Protein AF-A0A928X5C4-F1 (afdb_monomer_lite)

Sequence (79 aa):
MKLEKREVTLNEADSLKDMFYMEKTLLLAYGDALERAQRKEVKAVLSELKKETEKEMAFVERRLQKSLSRFLEIAGNGD

Secondary structure (DSSP, 8-state):
-HHHHHHHHHHHHHHHHHHHHHHHHHHHHHHHHHHH--SHHHHHHHHHHHHHHHHHHHHHHHHHHHHHHHHHHHHHTT-

pLDDT: mean 90.02, std 11.15, range [48.72, 98.06]

Radius of gyration: 17.78 Å; chains: 1; bounding box: 40×15×53 Å

Foldseek 3Di:
DLVVVLVVLVVLLVVLVVVLVVLVVLLVVLVVQLVVDDDPVSNVVSVVVNVVSVVSNVVSVVVSVVSVVVSVVSVVVPD

Structure (mmCIF, N/CA/C/O backbone):
data_AF-A0A928X5C4-F1
#
_entry.id   AF-A0A928X5C4-F1
#
loop_
_atom_site.group_PDB
_atom_site.id
_atom_site.type_symbol
_atom_site.label_atom_id
_atom_site.label_alt_id
_atom_site.label_comp_id
_atom_site.label_asym_id
_atom_site.label_entity_id
_atom_site.label_seq_id
_atom_site.pdbx_PDB_ins_code
_atom_site.Cartn_x
_atom_site.Cartn_y
_atom_site.Cartn_z
_atom_site.occupancy
_atom_site.B_iso_or_equiv
_atom_site.auth_seq_id
_atom_site.auth_comp_id
_atom_site.auth_asym_id
_atom_site.auth_atom_id
_atom_site.pdbx_PDB_model_num
ATOM 1 N N . MET A 1 1 ? 22.802 -6.930 -23.834 1.00 62.19 1 MET A N 1
ATOM 2 C CA . MET A 1 1 ? 22.973 -5.949 -22.735 1.00 62.19 1 MET A CA 1
ATOM 3 C C . MET A 1 1 ? 21.917 -4.841 -22.642 1.00 62.19 1 MET A C 1
ATOM 5 O O . MET A 1 1 ? 21.301 -4.754 -21.590 1.00 62.19 1 MET A O 1
ATOM 9 N N . LYS A 1 2 ? 21.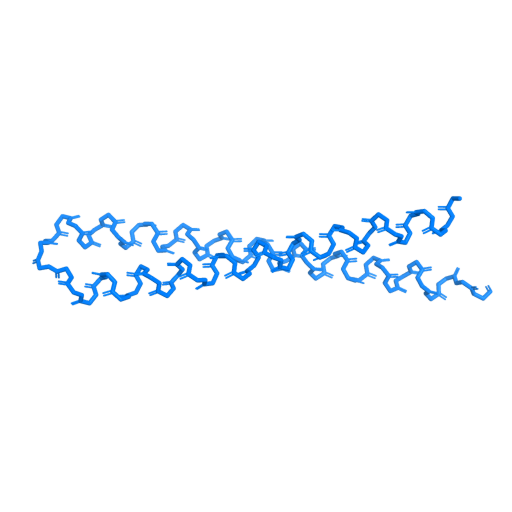693 -3.951 -23.633 1.00 64.88 2 LYS A N 1
ATOM 10 C CA . LYS A 1 2 ? 20.688 -2.860 -23.478 1.00 64.88 2 LYS A CA 1
ATOM 11 C C . LYS A 1 2 ? 19.238 -3.380 -23.398 1.00 64.88 2 LYS A C 1
ATOM 13 O O . LYS A 1 2 ? 18.486 -2.908 -22.555 1.00 64.88 2 LYS A O 1
ATOM 18 N N . LEU A 1 3 ? 18.876 -4.362 -24.229 1.00 70.69 3 LEU A N 1
ATOM 19 C CA . LEU A 1 3 ? 17.547 -4.996 -24.220 1.00 70.69 3 LEU A CA 1
ATOM 20 C C . LEU A 1 3 ? 17.278 -5.763 -22.915 1.00 70.69 3 LEU A C 1
ATOM 22 O O . LEU A 1 3 ? 16.275 -5.501 -22.267 1.00 70.69 3 LEU A O 1
ATOM 26 N N . GLU A 1 4 ? 18.224 -6.590 -22.465 1.00 73.69 4 GLU A N 1
ATOM 27 C CA . GLU A 1 4 ? 18.133 -7.308 -21.177 1.00 73.69 4 GLU A CA 1
ATOM 28 C C . GLU A 1 4 ? 17.948 -6.344 -19.991 1.00 73.69 4 GLU A C 1
ATOM 30 O O . GLU A 1 4 ? 17.137 -6.586 -19.106 1.00 73.69 4 GLU A O 1
ATOM 35 N N . LYS A 1 5 ? 18.648 -5.197 -19.980 1.00 73.06 5 LYS A N 1
ATOM 36 C CA . LYS A 1 5 ? 18.465 -4.164 -18.944 1.00 73.06 5 LYS A CA 1
ATOM 37 C C . LYS A 1 5 ? 17.070 -3.527 -18.976 1.00 73.06 5 LYS A C 1
ATOM 39 O O . LYS A 1 5 ? 16.537 -3.209 -17.914 1.00 73.06 5 LYS A O 1
ATOM 44 N N . ARG A 1 6 ? 16.479 -3.332 -20.163 1.00 71.00 6 ARG A N 1
ATOM 45 C CA . ARG A 1 6 ? 15.095 -2.839 -20.306 1.00 71.00 6 ARG A CA 1
ATOM 46 C C . ARG A 1 6 ? 14.093 -3.860 -19.770 1.00 71.00 6 ARG A C 1
ATOM 48 O O . ARG A 1 6 ? 13.211 -3.479 -19.013 1.00 71.00 6 ARG A O 1
ATOM 55 N N . GLU A 1 7 ? 14.269 -5.132 -20.114 1.00 76.69 7 GLU A N 1
ATOM 56 C CA . GLU A 1 7 ? 13.405 -6.233 -19.673 1.00 76.69 7 GLU A CA 1
ATOM 57 C C . GLU A 1 7 ? 13.443 -6.420 -18.151 1.00 76.69 7 GLU A C 1
ATOM 59 O O . GLU A 1 7 ? 12.400 -6.472 -17.508 1.00 76.69 7 GLU A O 1
ATOM 64 N N . VAL A 1 8 ? 14.635 -6.393 -17.543 1.00 75.69 8 VAL A N 1
ATOM 65 C CA . VAL A 1 8 ? 14.778 -6.444 -16.078 1.00 75.69 8 VAL A CA 1
ATOM 66 C C . VAL A 1 8 ? 14.090 -5.254 -15.402 1.00 75.69 8 VAL A C 1
ATOM 68 O O . VAL A 1 8 ? 13.414 -5.433 -14.393 1.00 75.69 8 VAL A O 1
ATOM 71 N N . THR 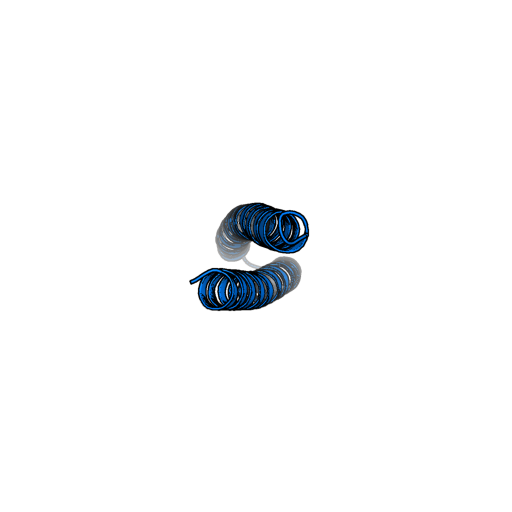A 1 9 ? 14.222 -4.048 -15.965 1.00 77.81 9 THR A N 1
ATOM 72 C CA . THR A 1 9 ? 13.595 -2.840 -15.397 1.00 77.81 9 THR A CA 1
ATOM 73 C C . THR A 1 9 ? 12.064 -2.886 -15.516 1.00 77.81 9 THR A C 1
ATOM 75 O O . THR A 1 9 ? 11.367 -2.461 -14.598 1.00 77.81 9 THR A O 1
ATOM 78 N N . LEU A 1 10 ? 11.525 -3.439 -16.610 1.00 79.62 10 LEU A N 1
ATOM 79 C CA . LEU A 1 10 ? 10.082 -3.654 -16.771 1.00 79.62 10 LEU A CA 1
ATOM 80 C C . LEU A 1 10 ? 9.546 -4.682 -15.777 1.00 79.62 10 LEU A C 1
ATOM 82 O O . LEU A 1 10 ? 8.578 -4.391 -15.085 1.00 79.62 10 LEU A O 1
ATOM 86 N N . ASN A 1 11 ? 10.218 -5.825 -15.631 1.00 87.75 11 ASN A N 1
ATOM 87 C CA . ASN A 1 11 ? 9.815 -6.849 -14.666 1.00 87.75 11 ASN A CA 1
ATOM 88 C C . ASN A 1 11 ? 9.843 -6.317 -13.221 1.00 87.75 11 ASN A C 1
ATOM 90 O O . ASN A 1 11 ? 8.972 -6.646 -12.412 1.00 87.75 11 ASN A O 1
ATOM 94 N N . GLU A 1 12 ? 10.820 -5.462 -12.891 1.00 88.38 12 GLU A N 1
ATOM 95 C CA . GLU A 1 12 ? 10.865 -4.752 -11.608 1.00 88.38 12 GLU A CA 1
ATOM 96 C C . GLU A 1 12 ? 9.664 -3.803 -11.454 1.00 88.38 12 GLU A C 1
ATOM 98 O O . GLU A 1 12 ? 9.029 -3.789 -10.401 1.00 88.38 12 GLU A O 1
ATOM 103 N N . ALA A 1 13 ? 9.322 -3.030 -12.491 1.00 89.50 13 ALA A N 1
ATOM 104 C CA . ALA A 1 13 ? 8.168 -2.132 -12.465 1.00 89.50 13 ALA A CA 1
ATOM 105 C C . ALA A 1 13 ? 6.834 -2.886 -12.328 1.00 89.50 13 ALA A C 1
ATOM 107 O O . ALA A 1 13 ? 5.988 -2.466 -11.541 1.00 89.50 13 ALA A O 1
ATOM 108 N N . ASP A 1 14 ? 6.660 -4.008 -13.026 1.00 91.06 14 ASP A N 1
ATOM 109 C CA . ASP A 1 14 ? 5.459 -4.843 -12.919 1.00 91.06 14 ASP A CA 1
ATOM 110 C C . ASP A 1 14 ? 5.328 -5.447 -11.516 1.00 91.06 14 ASP A C 1
ATOM 112 O O . ASP A 1 14 ? 4.279 -5.324 -10.885 1.00 91.06 14 ASP A O 1
ATOM 116 N N . SER A 1 15 ? 6.424 -5.968 -10.957 1.00 93.25 15 SER A N 1
ATOM 117 C CA . SER A 1 15 ? 6.437 -6.479 -9.578 1.00 93.25 15 SER A CA 1
ATOM 118 C C . SER A 1 15 ? 6.081 -5.385 -8.561 1.00 93.25 15 SER A C 1
ATOM 120 O O . SER A 1 15 ? 5.288 -5.601 -7.646 1.00 93.25 15 SER A O 1
ATOM 122 N N . L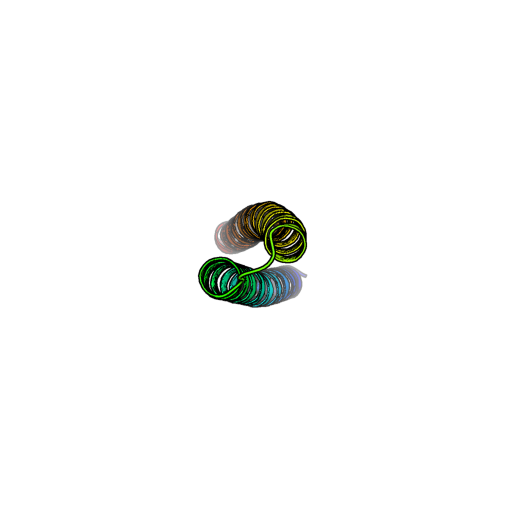EU A 1 16 ? 6.636 -4.179 -8.725 1.00 93.44 16 LEU A N 1
ATOM 123 C CA . LEU A 1 16 ? 6.333 -3.032 -7.862 1.00 93.44 16 LEU A CA 1
ATOM 124 C C . LEU A 1 16 ? 4.879 -2.570 -8.000 1.00 93.44 16 LEU A C 1
ATOM 126 O O . LEU A 1 16 ? 4.270 -2.144 -7.019 1.00 93.44 16 LEU A O 1
ATOM 130 N N . LYS A 1 17 ? 4.308 -2.656 -9.201 1.00 94.12 17 LYS A N 1
ATOM 131 C CA . LYS A 1 17 ? 2.902 -2.342 -9.452 1.00 94.12 17 LYS A CA 1
ATOM 132 C C . LYS A 1 17 ? 1.980 -3.340 -8.751 1.00 94.12 17 LYS A C 1
ATOM 134 O O . LYS A 1 17 ? 1.022 -2.913 -8.108 1.00 94.12 17 LYS A O 1
ATOM 139 N N . ASP A 1 18 ? 2.288 -4.632 -8.810 1.00 96.12 18 ASP A N 1
ATOM 140 C CA . ASP A 1 18 ? 1.526 -5.664 -8.101 1.00 96.12 18 ASP A CA 1
ATOM 141 C C . ASP A 1 18 ? 1.584 -5.457 -6.583 1.00 96.12 18 ASP A C 1
ATOM 143 O O . ASP A 1 18 ? 0.547 -5.454 -5.913 1.00 96.12 18 ASP A O 1
ATOM 147 N N . MET A 1 19 ? 2.774 -5.170 -6.043 1.00 96.06 19 MET A N 1
ATOM 148 C CA . MET A 1 19 ? 2.941 -4.807 -4.631 1.00 96.06 19 MET A CA 1
ATOM 149 C C . MET A 1 19 ? 2.109 -3.573 -4.259 1.00 96.06 19 MET A C 1
ATOM 151 O O . MET A 1 19 ? 1.430 -3.577 -3.237 1.00 96.06 19 MET A O 1
ATOM 155 N N . PHE A 1 20 ? 2.096 -2.534 -5.099 1.00 95.25 20 PHE A N 1
ATOM 156 C CA . PHE A 1 20 ? 1.309 -1.325 -4.845 1.00 95.25 20 PHE A CA 1
ATOM 157 C C . PHE A 1 20 ? -0.194 -1.624 -4.750 1.00 95.25 20 PHE A C 1
ATOM 159 O O . PHE A 1 20 ? -0.877 -1.117 -3.857 1.00 95.25 20 PHE A O 1
ATOM 166 N N . TYR A 1 21 ? -0.723 -2.468 -5.639 1.00 95.88 21 TYR A N 1
ATOM 167 C CA . TYR A 1 21 ? -2.129 -2.873 -5.577 1.00 95.88 21 TYR A CA 1
ATOM 168 C C . TYR A 1 21 ? -2.445 -3.730 -4.353 1.00 95.88 21 TYR A C 1
ATOM 170 O O . TYR A 1 21 ? -3.528 -3.585 -3.776 1.00 95.88 21 TYR A O 1
ATOM 178 N N . MET A 1 22 ? -1.513 -4.583 -3.932 1.00 96.75 22 MET A N 1
ATOM 179 C CA . MET A 1 22 ? -1.656 -5.353 -2.701 1.00 96.75 22 MET A CA 1
ATOM 180 C C . MET A 1 22 ? -1.738 -4.429 -1.479 1.00 96.75 22 MET A C 1
ATOM 182 O O . MET A 1 22 ? -2.705 -4.523 -0.723 1.00 96.75 22 MET A O 1
ATOM 186 N N . GLU A 1 23 ? -0.808 -3.480 -1.331 1.00 96.31 23 GLU A N 1
ATOM 187 C CA . GLU A 1 23 ? -0.825 -2.515 -0.220 1.00 96.31 23 GLU A CA 1
ATOM 188 C C . GLU A 1 23 ? -2.101 -1.665 -0.220 1.00 96.31 23 GLU A C 1
ATOM 190 O O . GLU A 1 23 ? -2.739 -1.474 0.816 1.00 96.31 23 GLU A O 1
ATOM 195 N N . LYS A 1 24 ? -2.554 -1.221 -1.398 1.00 95.69 24 LYS A N 1
ATOM 196 C CA . LYS A 1 24 ? -3.825 -0.498 -1.534 1.00 95.69 24 LYS A CA 1
ATOM 197 C C . LYS A 1 24 ? -5.020 -1.337 -1.069 1.00 95.69 24 LYS A C 1
ATOM 199 O O . LYS A 1 24 ? -5.928 -0.811 -0.428 1.00 95.69 24 LYS A O 1
ATOM 204 N N . THR A 1 25 ? -5.028 -2.631 -1.384 1.00 97.62 25 THR A N 1
ATOM 205 C CA . THR A 1 25 ? -6.092 -3.557 -0.967 1.00 97.62 25 THR A CA 1
ATOM 206 C C . THR A 1 25 ? -6.089 -3.749 0.548 1.00 97.62 25 THR A C 1
ATOM 208 O O . THR A 1 25 ? -7.145 -3.678 1.177 1.00 97.62 25 THR A O 1
ATOM 211 N N . LEU A 1 26 ? -4.907 -3.919 1.149 1.00 97.06 26 LEU A N 1
ATOM 212 C CA . LEU A 1 26 ? -4.746 -4.006 2.601 1.00 97.06 26 LEU A CA 1
ATOM 213 C C . LEU A 1 26 ? -5.216 -2.727 3.299 1.00 97.06 26 LEU A C 1
ATOM 215 O O . LEU A 1 26 ? -5.931 -2.800 4.296 1.00 97.06 26 LEU A O 1
ATOM 219 N N . LEU A 1 27 ? -4.887 -1.557 2.748 1.00 96.62 27 LEU A N 1
ATOM 220 C CA . LEU A 1 27 ? -5.293 -0.273 3.310 1.00 96.62 27 LEU A CA 1
ATOM 221 C C . LEU A 1 27 ? -6.818 -0.132 3.403 1.00 96.62 27 LEU A C 1
ATOM 223 O O . LEU A 1 27 ? -7.340 0.310 4.431 1.00 96.62 27 LEU A O 1
ATOM 227 N N . LEU A 1 28 ? -7.525 -0.530 2.341 1.00 96.69 28 LEU A N 1
ATOM 228 C CA . LEU A 1 28 ? -8.988 -0.554 2.306 1.00 96.69 28 LEU A CA 1
ATOM 229 C C . LEU A 1 28 ? -9.546 -1.559 3.319 1.00 96.69 28 LEU A C 1
ATOM 231 O O . LEU A 1 28 ? -10.419 -1.208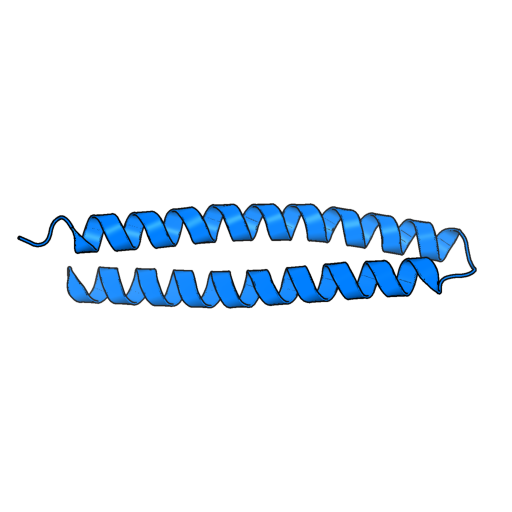 4.108 1.00 96.69 28 LEU A O 1
ATOM 235 N N . ALA A 1 29 ? -8.985 -2.771 3.367 1.00 97.69 29 ALA A N 1
ATOM 236 C CA . ALA A 1 29 ? -9.409 -3.805 4.307 1.00 97.69 29 ALA A CA 1
ATOM 237 C C . ALA A 1 29 ? -9.246 -3.369 5.775 1.00 97.69 29 ALA A C 1
ATOM 239 O O . ALA A 1 29 ? -10.132 -3.616 6.595 1.00 97.69 29 ALA A O 1
ATOM 240 N N . TYR A 1 30 ? -8.152 -2.680 6.119 1.00 97.69 30 TYR A N 1
ATOM 241 C CA . TYR A 1 30 ? -7.968 -2.121 7.459 1.00 97.69 30 TYR A CA 1
ATOM 242 C C . TYR A 1 30 ? -8.946 -0.982 7.761 1.00 97.69 30 TYR A C 1
ATOM 244 O O . TYR A 1 30 ? -9.413 -0.880 8.897 1.00 97.69 30 TYR A O 1
ATOM 252 N N . GLY A 1 31 ? -9.282 -0.150 6.770 1.00 96.38 31 GLY A N 1
ATOM 253 C CA . GLY A 1 31 ? -10.333 0.865 6.888 1.00 96.38 31 GLY A CA 1
ATOM 254 C C . GLY A 1 31 ? -11.683 0.246 7.250 1.00 96.38 31 GLY A C 1
ATOM 255 O O . GLY A 1 31 ? -12.252 0.571 8.292 1.00 96.38 31 GLY A O 1
ATOM 256 N N . ASP A 1 32 ? -12.127 -0.733 6.463 1.00 97.94 32 ASP A N 1
ATOM 257 C CA . ASP A 1 32 ? -13.382 -1.453 6.697 1.00 97.94 32 ASP A CA 1
ATOM 258 C C . ASP A 1 32 ? -13.389 -2.171 8.058 1.00 97.94 32 ASP A C 1
ATOM 260 O O . ASP A 1 32 ? -14.391 -2.177 8.782 1.00 97.94 32 ASP A O 1
ATOM 264 N N . ALA A 1 33 ? -12.263 -2.780 8.440 1.00 97.56 33 ALA A N 1
ATOM 265 C CA . ALA A 1 33 ? -12.124 -3.454 9.725 1.00 97.56 33 ALA A CA 1
ATOM 266 C C . ALA A 1 33 ? -12.213 -2.472 10.906 1.00 97.56 33 ALA A C 1
ATOM 268 O O . ALA A 1 33 ? -12.828 -2.797 11.924 1.00 97.56 33 ALA A O 1
ATOM 269 N N . LEU A 1 34 ? -11.641 -1.268 10.783 1.00 97.69 34 LEU A N 1
ATOM 270 C CA . LEU A 1 34 ? -11.711 -0.221 11.810 1.00 97.69 34 LEU A CA 1
ATOM 271 C C . LEU A 1 34 ? -13.138 0.268 12.047 1.00 97.69 34 LEU A C 1
ATOM 273 O O . LEU A 1 34 ? -13.529 0.472 13.202 1.00 97.69 34 LEU A O 1
ATOM 277 N N . GLU A 1 35 ? -13.907 0.438 10.971 1.00 96.31 35 GLU A N 1
ATOM 278 C CA . GLU A 1 35 ? -15.312 0.842 11.042 1.00 96.31 35 GLU A CA 1
ATOM 279 C C . GLU A 1 35 ? -16.167 -0.213 11.752 1.00 96.31 35 GLU A C 1
ATOM 281 O O . GLU A 1 35 ? -17.034 0.122 12.561 1.00 96.31 35 GLU A O 1
ATOM 286 N N . ARG A 1 36 ? -15.884 -1.497 11.506 1.00 97.19 36 ARG A N 1
ATOM 287 C CA . ARG A 1 36 ? -16.629 -2.628 12.082 1.00 97.19 36 ARG A CA 1
ATOM 288 C C . ARG A 1 36 ? -16.184 -3.007 13.494 1.00 97.19 36 ARG A C 1
ATOM 290 O O . ARG A 1 36 ? -16.949 -3.626 14.235 1.00 97.19 36 ARG A O 1
ATOM 297 N N . ALA A 1 37 ? -14.955 -2.678 13.883 1.00 96.81 37 ALA A N 1
ATOM 298 C CA . ALA A 1 37 ? -14.417 -3.048 15.184 1.00 96.81 37 ALA A CA 1
ATOM 299 C C . ALA A 1 37 ? -15.184 -2.360 16.326 1.00 96.81 37 ALA A C 1
ATOM 301 O O . ALA A 1 37 ? -15.404 -1.152 16.322 1.00 96.81 37 ALA A O 1
ATOM 302 N N . GLN A 1 38 ? -15.546 -3.123 17.360 1.00 95.94 38 GLN A N 1
ATOM 303 C CA . GLN A 1 38 ? -16.228 -2.587 18.550 1.00 95.94 38 GLN A CA 1
ATOM 304 C C . GLN A 1 38 ? -15.279 -2.390 19.739 1.00 95.94 38 GLN A C 1
ATOM 306 O O . GLN A 1 38 ? -15.49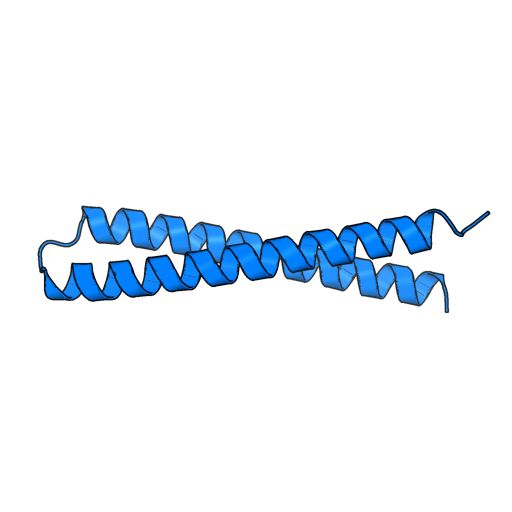4 -1.515 20.575 1.00 95.94 38 GLN A O 1
ATOM 311 N N . ARG A 1 39 ? -14.203 -3.183 19.809 1.00 98.00 39 ARG A N 1
ATOM 312 C CA . ARG A 1 39 ? -13.230 -3.151 20.908 1.00 98.00 39 ARG A CA 1
ATOM 313 C C . ARG A 1 39 ? -12.136 -2.122 20.641 1.00 98.00 39 ARG A C 1
ATOM 315 O O . ARG A 1 39 ? -11.592 -2.070 19.537 1.00 98.00 39 ARG A O 1
ATOM 322 N N . LYS A 1 40 ? -11.796 -1.320 21.653 1.00 96.69 40 LYS A N 1
ATOM 323 C CA . LYS A 1 40 ? -10.795 -0.246 21.533 1.00 96.69 40 LYS A CA 1
ATOM 324 C C . LYS A 1 40 ? -9.400 -0.797 21.239 1.00 96.69 40 LYS A C 1
ATOM 326 O O . LYS A 1 40 ? -8.683 -0.218 20.432 1.00 96.69 40 LYS A O 1
ATOM 331 N N . GLU A 1 41 ? -9.053 -1.931 21.833 1.00 96.88 41 GLU A N 1
ATOM 332 C CA . GLU A 1 41 ? -7.769 -2.611 21.652 1.00 96.88 41 GLU A CA 1
ATOM 333 C C . GLU A 1 41 ? -7.607 -3.076 20.201 1.00 96.88 41 GLU A C 1
ATOM 335 O O . GLU A 1 41 ? -6.572 -2.852 19.580 1.00 96.88 41 GLU A O 1
ATOM 340 N N . VAL A 1 42 ? -8.675 -3.636 19.621 1.00 97.00 42 VAL A N 1
ATOM 341 C CA . VAL A 1 42 ? -8.702 -4.048 18.210 1.00 97.00 42 VAL A CA 1
ATOM 342 C C . VAL A 1 42 ? -8.558 -2.832 17.293 1.00 97.00 42 VAL A C 1
ATOM 344 O O . VAL A 1 42 ? -7.779 -2.873 16.346 1.00 97.00 42 VAL A O 1
ATOM 347 N N . LYS A 1 43 ? -9.240 -1.718 17.596 1.00 97.88 43 LYS A N 1
ATOM 348 C CA . LYS A 1 43 ? -9.077 -0.470 16.832 1.00 97.88 43 LYS A CA 1
ATOM 349 C C . LYS A 1 43 ? -7.655 0.080 16.893 1.00 97.88 43 LYS A C 1
ATOM 351 O O . LYS A 1 43 ? -7.180 0.594 15.885 1.00 97.88 43 LYS A O 1
ATOM 356 N N . ALA A 1 44 ? -6.987 -0.010 18.042 1.00 97.69 44 ALA A N 1
ATOM 357 C CA . ALA A 1 44 ? -5.608 0.447 18.189 1.00 97.69 44 ALA A CA 1
ATOM 358 C C . ALA A 1 44 ? -4.663 -0.356 17.282 1.00 97.69 44 ALA A C 1
ATOM 360 O O . ALA A 1 44 ? -3.953 0.244 16.478 1.00 97.69 44 ALA A O 1
ATOM 361 N N . VAL A 1 45 ? -4.748 -1.692 17.327 1.00 97.94 45 VAL A N 1
ATOM 362 C CA . VAL A 1 45 ? -3.941 -2.582 16.472 1.00 97.94 45 VAL A CA 1
ATOM 363 C C . VAL A 1 45 ? -4.226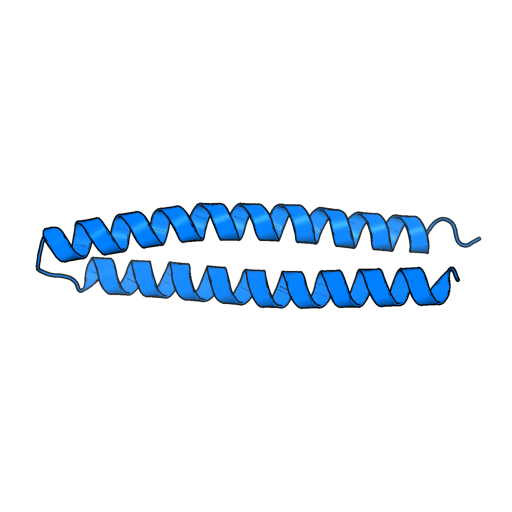 -2.337 14.990 1.00 97.94 45 VAL A C 1
ATOM 365 O O . VAL A 1 45 ? -3.302 -2.136 14.209 1.00 97.94 45 VAL A O 1
ATOM 368 N N . LEU A 1 46 ? -5.499 -2.283 14.587 1.00 98.00 46 LEU A N 1
ATOM 369 C CA . LEU A 1 46 ? -5.865 -2.027 13.189 1.00 98.00 46 LEU A CA 1
ATOM 370 C C . LEU A 1 46 ? -5.399 -0.645 12.706 1.00 98.00 46 LEU A C 1
ATOM 372 O O . LEU A 1 46 ? -5.001 -0.499 11.554 1.00 98.00 46 LEU A O 1
ATOM 376 N N . SER A 1 47 ? -5.418 0.368 13.577 1.00 97.81 47 SER A N 1
ATOM 377 C CA . SER A 1 47 ? -4.929 1.711 13.242 1.00 97.81 47 SER A CA 1
ATOM 378 C C . SER A 1 47 ? -3.415 1.735 13.053 1.00 97.81 47 SER A C 1
ATOM 380 O O . SER A 1 47 ? -2.921 2.472 12.204 1.00 97.81 47 SER A O 1
ATOM 382 N N . GLU A 1 48 ? -2.673 0.959 13.843 1.00 98.06 48 GLU A N 1
ATOM 383 C CA . GLU A 1 48 ? -1.224 0.818 13.700 1.00 98.06 48 GLU A CA 1
ATOM 384 C C . GLU A 1 48 ? -0.865 0.087 12.404 1.00 98.06 48 GLU A C 1
ATOM 386 O O . GLU A 1 48 ? -0.078 0.609 11.616 1.00 98.06 48 GLU A O 1
ATOM 391 N N . LEU A 1 49 ? -1.524 -1.042 12.125 1.00 97.69 49 LEU A N 1
ATOM 392 C CA . LEU A 1 49 ? -1.344 -1.788 10.876 1.00 97.69 49 LEU A CA 1
ATOM 393 C C . LEU A 1 49 ? -1.676 -0.931 9.650 1.00 97.69 49 LEU A C 1
ATOM 395 O O . LEU A 1 49 ? -0.897 -0.886 8.703 1.00 97.69 49 LEU A O 1
ATOM 399 N N . LYS A 1 50 ? -2.782 -0.176 9.697 1.00 97.69 50 LYS A N 1
ATOM 400 C CA . LYS A 1 50 ? -3.154 0.767 8.636 1.00 97.69 50 LYS A CA 1
ATOM 401 C C . LYS A 1 50 ? -2.051 1.797 8.383 1.00 97.69 50 LYS A C 1
ATOM 403 O O . LYS A 1 50 ? -1.689 2.018 7.233 1.00 97.69 50 LYS A O 1
ATOM 408 N N . LYS A 1 51 ? -1.505 2.411 9.440 1.00 97.69 51 LYS A N 1
ATOM 409 C CA . LYS A 1 51 ? -0.413 3.396 9.325 1.00 97.69 51 LYS A CA 1
ATOM 410 C C . LYS A 1 51 ? 0.856 2.789 8.739 1.00 97.69 51 LYS A C 1
ATOM 412 O O . LYS A 1 51 ? 1.556 3.472 7.999 1.00 97.69 51 LYS A O 1
ATOM 417 N N . GLU A 1 52 ? 1.176 1.547 9.082 1.00 97.31 52 GLU A N 1
ATOM 418 C CA . GLU A 1 52 ? 2.352 0.879 8.528 1.00 97.31 52 GLU A CA 1
ATOM 419 C C . GLU A 1 52 ? 2.167 0.582 7.036 1.00 97.31 52 GLU A C 1
ATOM 421 O O . GLU A 1 52 ? 3.017 0.949 6.229 1.00 97.31 52 GLU A O 1
ATOM 426 N N . THR A 1 53 ? 0.997 0.076 6.642 1.00 97.38 53 THR A N 1
ATOM 427 C CA . THR A 1 53 ? 0.639 -0.110 5.229 1.00 97.38 53 THR A CA 1
ATOM 428 C C . THR A 1 53 ? 0.650 1.203 4.435 1.00 97.38 53 THR A C 1
ATOM 430 O O . THR A 1 53 ? 1.085 1.217 3.287 1.00 97.38 53 THR A O 1
ATOM 433 N N . GLU A 1 54 ? 0.253 2.341 5.020 1.00 96.81 54 GLU A N 1
ATOM 434 C CA . GLU A 1 54 ? 0.383 3.657 4.362 1.00 96.81 54 GLU A CA 1
ATOM 435 C C . GLU A 1 54 ? 1.846 4.009 4.047 1.00 96.81 54 GLU A C 1
ATOM 437 O O . GLU A 1 54 ? 2.139 4.553 2.977 1.00 96.81 54 GLU A O 1
ATOM 442 N N . LYS A 1 55 ? 2.779 3.687 4.953 1.00 97.12 55 LYS A N 1
ATOM 443 C CA . LYS A 1 55 ? 4.214 3.922 4.730 1.00 97.12 55 LYS A CA 1
ATOM 444 C C . LYS A 1 55 ? 4.765 3.011 3.640 1.00 97.12 55 LYS A C 1
ATOM 446 O O . LYS A 1 55 ? 5.498 3.502 2.777 1.00 97.12 55 LYS A O 1
ATOM 451 N N . GLU A 1 56 ? 4.405 1.730 3.671 1.00 95.62 56 GLU A N 1
ATOM 452 C CA . GLU A 1 56 ? 4.828 0.751 2.667 1.00 95.62 56 GLU A CA 1
ATOM 453 C C . GLU A 1 56 ? 4.288 1.109 1.283 1.00 95.62 56 GLU A C 1
ATOM 455 O O . GLU A 1 56 ? 5.053 1.193 0.322 1.00 95.62 56 GLU A O 1
ATOM 460 N N . MET A 1 57 ? 3.008 1.477 1.182 1.00 95.81 57 MET A N 1
ATOM 461 C CA . MET A 1 57 ? 2.415 1.948 -0.070 1.00 95.81 57 MET A CA 1
ATOM 462 C C . MET A 1 57 ? 3.183 3.152 -0.639 1.00 95.81 57 MET A C 1
ATOM 464 O O . MET A 1 57 ? 3.545 3.156 -1.817 1.00 95.81 57 MET A O 1
ATOM 468 N N . ALA A 1 58 ? 3.507 4.144 0.199 1.00 94.81 58 ALA A N 1
ATOM 469 C CA . ALA A 1 58 ? 4.284 5.309 -0.221 1.00 94.81 58 ALA A CA 1
ATOM 470 C C . ALA A 1 58 ? 5.728 4.944 -0.623 1.00 94.81 58 ALA A C 1
ATOM 472 O O . ALA A 1 58 ? 6.326 5.588 -1.489 1.00 94.81 58 ALA A O 1
ATOM 473 N N . PHE A 1 59 ? 6.326 3.934 0.010 1.00 95.50 59 PHE A N 1
ATOM 474 C CA . PHE A 1 59 ? 7.645 3.426 -0.360 1.00 95.50 59 PHE A CA 1
ATOM 475 C C . PHE A 1 59 ? 7.627 2.726 -1.723 1.00 95.50 59 PHE A C 1
ATOM 477 O O . PHE A 1 59 ? 8.467 3.041 -2.576 1.00 95.50 59 PHE A O 1
ATOM 484 N N . VAL A 1 60 ? 6.662 1.832 -1.943 1.00 95.75 60 VAL A N 1
ATOM 485 C CA . VAL A 1 60 ? 6.488 1.100 -3.202 1.00 95.75 60 VAL A CA 1
ATOM 486 C C . VAL A 1 60 ? 6.180 2.064 -4.346 1.00 95.75 60 VAL A C 1
ATOM 488 O O . VAL A 1 60 ? 6.816 1.974 -5.393 1.00 95.75 60 VAL A O 1
ATOM 491 N N . GLU A 1 61 ? 5.307 3.052 -4.137 1.00 94.81 61 GLU A N 1
ATOM 492 C CA . GLU A 1 61 ? 4.991 4.080 -5.138 1.00 94.81 61 GLU A CA 1
ATOM 493 C C . GLU A 1 61 ? 6.243 4.844 -5.590 1.00 94.81 61 GLU A C 1
ATOM 495 O O . GLU A 1 61 ? 6.518 4.961 -6.788 1.00 94.81 61 GLU A O 1
ATOM 500 N N . ARG A 1 62 ? 7.068 5.304 -4.638 1.00 96.19 62 ARG A N 1
ATOM 501 C CA . ARG A 1 62 ? 8.330 5.990 -4.955 1.00 96.19 62 ARG A CA 1
ATOM 502 C C . ARG A 1 62 ? 9.294 5.098 -5.733 1.00 96.19 62 ARG A C 1
ATOM 504 O O . ARG A 1 62 ? 10.034 5.596 -6.584 1.00 96.19 62 ARG A O 1
ATOM 511 N N . ARG A 1 63 ? 9.345 3.797 -5.433 1.00 94.62 63 ARG A N 1
ATOM 512 C CA . ARG A 1 63 ? 10.183 2.851 -6.185 1.00 94.62 63 ARG A CA 1
ATOM 513 C C . ARG A 1 63 ? 9.644 2.606 -7.586 1.00 94.62 63 ARG A C 1
ATOM 515 O O . ARG A 1 63 ? 10.438 2.623 -8.524 1.00 94.62 63 ARG A O 1
ATOM 522 N N . LEU A 1 64 ? 8.332 2.448 -7.735 1.00 92.75 64 LEU A N 1
ATOM 523 C CA . LEU A 1 64 ? 7.684 2.273 -9.030 1.00 92.75 64 LEU A CA 1
ATOM 524 C C . LEU A 1 64 ? 7.980 3.464 -9.945 1.00 92.75 64 LEU A C 1
ATOM 526 O O . LEU A 1 64 ? 8.450 3.274 -11.063 1.00 92.75 64 LEU A O 1
ATOM 530 N N . GLN A 1 65 ? 7.817 4.690 -9.438 1.00 92.50 65 GLN A N 1
ATOM 531 C CA . GLN A 1 65 ? 8.156 5.913 -10.171 1.00 92.50 65 GLN A CA 1
ATOM 532 C C . GLN A 1 65 ? 9.620 5.919 -10.632 1.00 92.50 65 GLN A C 1
ATOM 534 O O . GLN A 1 65 ? 9.899 6.187 -11.797 1.00 92.50 65 GLN A O 1
ATOM 539 N N . LYS A 1 66 ? 10.565 5.564 -9.750 1.00 92.75 66 LYS A N 1
ATOM 540 C CA . LYS A 1 66 ? 11.993 5.488 -10.104 1.00 92.75 66 LYS A CA 1
ATOM 541 C C . LYS A 1 66 ? 12.289 4.425 -11.161 1.00 92.75 66 LYS A C 1
ATOM 543 O O . LYS A 1 66 ? 13.102 4.681 -12.047 1.00 92.75 66 LYS A O 1
ATOM 548 N N . SER A 1 67 ? 11.662 3.252 -11.063 1.00 89.94 67 SER A N 1
ATOM 549 C CA . SER A 1 67 ? 11.850 2.171 -12.036 1.00 89.94 67 SER A CA 1
ATOM 550 C C . SER A 1 67 ? 11.327 2.578 -13.417 1.00 89.94 67 SER A C 1
ATOM 552 O O . SER A 1 67 ? 12.040 2.456 -14.412 1.00 89.94 67 SER A O 1
ATOM 554 N N . LEU A 1 68 ? 10.139 3.188 -13.471 1.00 89.62 68 LEU A N 1
ATOM 555 C CA . LEU A 1 68 ? 9.558 3.704 -14.712 1.00 89.62 68 LEU A CA 1
ATOM 556 C C . LEU A 1 68 ? 10.404 4.825 -15.333 1.00 89.62 68 LEU A C 1
ATOM 558 O O . LEU A 1 68 ? 10.666 4.786 -16.534 1.00 89.62 68 LEU A O 1
ATOM 562 N N . SER A 1 69 ? 10.900 5.780 -14.538 1.00 90.06 69 SER A N 1
ATOM 563 C CA . SER A 1 69 ? 11.811 6.819 -15.041 1.00 90.06 69 SER A CA 1
ATOM 564 C C . SER A 1 69 ? 13.089 6.219 -15.624 1.00 90.06 69 SER A C 1
ATOM 566 O O . SER A 1 69 ? 13.480 6.570 -16.735 1.00 90.06 69 SER A O 1
ATOM 568 N N . ARG A 1 70 ? 13.700 5.248 -14.932 1.00 88.81 70 ARG A N 1
ATOM 569 C CA . ARG A 1 70 ? 14.885 4.536 -15.432 1.00 88.81 70 ARG A CA 1
ATOM 570 C C . ARG A 1 70 ? 14.586 3.802 -16.738 1.00 88.81 70 ARG A C 1
ATOM 572 O O . ARG A 1 70 ? 15.408 3.822 -17.652 1.00 88.81 70 ARG A O 1
ATOM 579 N N . PHE A 1 71 ? 13.424 3.162 -16.848 1.00 86.25 71 PHE A N 1
ATOM 580 C CA . PHE A 1 71 ? 13.013 2.512 -18.087 1.00 86.25 71 PHE A CA 1
ATOM 581 C C . PHE A 1 71 ? 12.943 3.518 -19.245 1.00 86.25 71 PHE A C 1
ATOM 583 O O . PHE A 1 71 ? 13.514 3.259 -20.304 1.00 86.25 71 PHE A O 1
ATOM 590 N N . LEU A 1 72 ? 12.319 4.682 -19.029 1.00 85.75 72 LEU A N 1
ATOM 591 C CA . LEU A 1 72 ? 12.217 5.749 -20.030 1.00 85.75 72 LEU A CA 1
ATOM 592 C C . LEU A 1 72 ? 13.585 6.334 -20.413 1.00 85.75 72 LEU A C 1
ATOM 594 O O . LEU A 1 72 ? 13.828 6.580 -21.591 1.00 85.75 72 LEU A O 1
ATOM 598 N N . GLU A 1 73 ? 14.510 6.493 -19.466 1.00 87.38 73 GLU A N 1
ATOM 599 C CA . GLU A 1 73 ? 15.889 6.921 -19.747 1.00 87.38 73 GLU A CA 1
ATOM 600 C C . GLU A 1 73 ? 16.638 5.903 -20.619 1.00 87.38 73 GLU A C 1
ATOM 602 O O . GLU A 1 73 ? 17.328 6.268 -21.574 1.00 87.38 73 GLU A O 1
ATOM 607 N N . ILE A 1 74 ? 16.498 4.606 -20.324 1.00 84.12 74 ILE A N 1
ATOM 608 C CA . ILE A 1 74 ? 17.095 3.548 -21.149 1.00 84.12 74 ILE A CA 1
ATOM 609 C C . ILE A 1 74 ? 16.399 3.488 -22.519 1.00 84.12 74 ILE A C 1
ATOM 611 O O . ILE A 1 74 ? 17.044 3.136 -23.512 1.00 84.12 74 ILE A O 1
ATOM 615 N N . ALA A 1 75 ? 15.104 3.813 -22.588 1.00 78.69 75 ALA A N 1
ATOM 616 C CA . ALA A 1 75 ? 14.323 3.891 -23.819 1.00 78.69 75 ALA A CA 1
ATOM 617 C C . ALA A 1 75 ? 14.772 5.048 -24.729 1.00 78.69 75 ALA A C 1
ATOM 619 O O . ALA A 1 75 ? 15.009 4.804 -25.910 1.00 78.69 75 ALA A O 1
ATOM 620 N N . GLY A 1 76 ? 14.945 6.251 -24.169 1.00 74.06 76 GLY A N 1
ATOM 621 C CA . GLY A 1 76 ? 15.275 7.486 -24.890 1.00 74.06 76 GLY A CA 1
ATOM 622 C C . GLY A 1 76 ? 16.749 7.662 -25.275 1.00 74.06 76 GLY A C 1
ATOM 623 O O . GLY A 1 76 ? 17.034 8.319 -26.263 1.00 74.06 76 GLY A O 1
ATOM 624 N N . ASN A 1 77 ? 17.701 7.030 -24.578 1.00 61.06 77 ASN A N 1
ATOM 625 C CA . ASN A 1 77 ? 19.130 7.023 -24.962 1.00 61.06 77 ASN A CA 1
ATOM 626 C C . ASN A 1 77 ? 19.458 5.948 -26.031 1.00 61.06 77 ASN A C 1
ATOM 628 O O . ASN A 1 77 ? 20.484 5.250 -25.961 1.00 61.06 77 ASN A O 1
ATOM 632 N N . GLY A 1 78 ? 18.506 5.716 -26.936 1.00 54.53 78 GLY A N 1
ATOM 633 C CA . GLY A 1 78 ? 18.466 4.598 -27.876 1.00 54.53 78 GLY A CA 1
ATOM 634 C C . GLY A 1 78 ? 18.503 4.973 -29.357 1.00 54.53 78 GLY A C 1
ATOM 635 O O . GLY A 1 78 ? 18.390 4.042 -30.151 1.00 54.53 78 GLY A O 1
ATOM 636 N N . ASP A 1 79 ? 18.666 6.256 -29.690 1.00 48.72 79 ASP A N 1
ATOM 637 C CA . ASP A 1 79 ? 18.996 6.719 -31.046 1.00 48.72 79 ASP A CA 1
ATOM 638 C C . ASP A 1 79 ? 20.515 6.678 -31.289 1.00 48.72 79 ASP A C 1
ATOM 640 O O . ASP A 1 79 ? 21.280 7.066 -30.370 1.00 48.72 79 ASP A O 1
#